Protein AF-A0A7C9AA78-F1 (afdb_monomer)

Solvent-accessible surface area (backbone atoms only — not comparable to full-atom values): 7799 Å² total; per-residue (Å²): 96,78,77,13,56,77,44,72,87,25,49,45,47,96,84,75,47,65,42,32,87,85,71,48,69,97,39,75,69,48,66,64,47,48,60,61,51,52,54,50,40,51,53,52,55,74,64,62,64,50,73,32,40,46,33,33,41,50,47,46,51,76,42,61,86,43,58,70,62,45,72,72,54,86,68,66,51,39,79,60,88,49,67,67,60,38,51,52,46,51,52,50,29,54,53,53,50,50,49,55,60,48,59,72,66,48,83,45,70,70,53,54,49,53,50,51,54,50,50,54,49,50,52,54,55,52,51,56,53,56,55,62,72,74,106

pLDDT: mean 85.35, std 11.28, range [45.0, 95.94]

InterPro domains:
  IPR035500 Nuclear hormone receptor-like domain superfamily [SSF48508] (4-114)
  IPR040229 Uncharacterized membrane protein At3g27390-like [PTHR31133] (3-124)

Foldseek 3Di:
DQVCLVVPQFRQDPVRDTHHPVNDDPDPLCVVCVVVVSVLSVLCNVLVQDPLCVVVLVLCLVQPPPVVVSVVDDPNHDQDPDPVSNVSSVVSSVSSNVSVVVSVPPCPPVNVVVVVVVVVVVVVVVVVVVVVVVD

Secondary structure (DSSP, 8-state):
-TGGGGSTTSEE-TTSPEE-TTTS---HHHHHHHHHHHHHHHHHHHHT--HHHHHHHHHHHHHTT-HHHHHH--S-----SSHHHHHHHHHHHHHHHHHHHHHTTS--HHHHHHHHHHHHHHHHHHHHHHHHH--

Radius of gyration: 22.56 Å; Cα contacts (8 Å, |Δi|>4): 87; chains: 1; bounding box: 60×37×64 Å

Sequence (135 aa):
LAASIKAGDGILLLDDVVITHDNRPQDRLIDWFFQPVMVLKEQIRILQLGEGEMHYLEKIVLFGSNSQRMEAWENGSVIPGDPVRAAQIQGISRRLTGMVRSMSKLPTYRRKYRHLVKALLSEKEGSIKFESVRS

Nearest PDB structures (foldseek):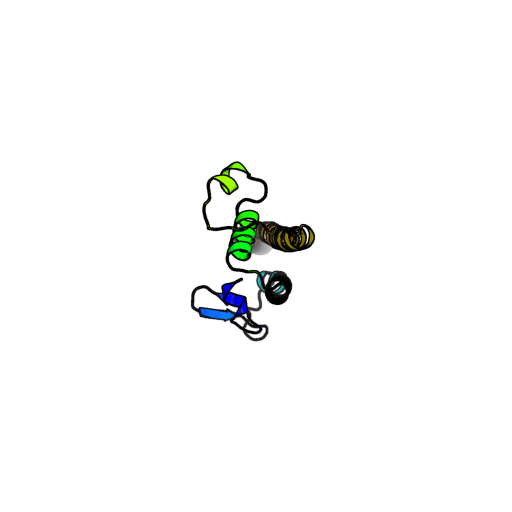
  5dxp-assembly1_A  TM=7.315E-01  e=1.009E+00  Homo sapiens
  5dke-assembly1_B  TM=5.467E-01  e=3.119E-01  Homo sapiens

Organism: Opuntia streptacantha (NCBI:txid393608)

Structure (mmCIF, N/CA/C/O backbone):
data_AF-A0A7C9AA78-F1
#
_entry.id   AF-A0A7C9AA78-F1
#
loop_
_atom_site.group_PDB
_atom_site.id
_atom_site.type_symbol
_atom_site.label_atom_id
_atom_site.label_alt_id
_atom_site.label_comp_id
_atom_site.label_asym_id
_atom_site.label_entity_id
_atom_site.label_seq_id
_atom_site.pdbx_PDB_ins_code
_atom_site.Cartn_x
_atom_site.Cartn_y
_atom_site.Cartn_z
_atom_site.occupancy
_atom_site.B_iso_or_equiv
_atom_site.auth_seq_id
_atom_site.auth_comp_id
_atom_site.auth_asym_id
_atom_site.auth_atom_id
_atom_site.pdbx_PDB_model_num
ATOM 1 N N . LEU A 1 1 ? -2.786 -5.588 -4.540 1.00 74.50 1 LEU A N 1
ATOM 2 C CA . LEU A 1 1 ? -2.281 -6.086 -3.236 1.00 74.50 1 LEU A CA 1
ATOM 3 C C . LEU A 1 1 ? -3.371 -6.769 -2.418 1.00 74.50 1 LEU A C 1
ATOM 5 O O . LEU A 1 1 ? -3.226 -7.958 -2.189 1.00 74.50 1 LEU A O 1
ATOM 9 N N . ALA A 1 2 ? -4.460 -6.090 -2.034 1.00 80.25 2 ALA A N 1
ATOM 10 C CA . ALA A 1 2 ? -5.555 -6.733 -1.290 1.00 80.25 2 ALA A CA 1
ATOM 11 C C . ALA A 1 2 ? -6.181 -7.918 -2.047 1.00 80.25 2 ALA A C 1
ATOM 13 O O . ALA A 1 2 ? -6.256 -9.018 -1.513 1.00 80.25 2 ALA A O 1
ATOM 14 N N . ALA A 1 3 ? -6.516 -7.735 -3.330 1.00 83.00 3 ALA A N 1
ATOM 15 C CA . ALA A 1 3 ? -6.993 -8.827 -4.186 1.00 83.00 3 ALA A CA 1
ATOM 16 C C . ALA A 1 3 ? -5.975 -9.982 -4.289 1.00 83.00 3 ALA A C 1
ATOM 18 O O . ALA A 1 3 ? -6.339 -11.155 -4.279 1.00 83.00 3 ALA A O 1
ATOM 19 N N . SER A 1 4 ? -4.680 -9.651 -4.284 1.00 85.38 4 SER A N 1
ATOM 20 C CA . SER A 1 4 ? -3.575 -10.608 -4.359 1.00 85.38 4 SER A CA 1
ATOM 21 C C . SER A 1 4 ? -3.437 -11.486 -3.107 1.00 85.38 4 SER A C 1
ATOM 23 O O . SER A 1 4 ? -2.757 -12.504 -3.177 1.00 85.38 4 SER A O 1
ATOM 25 N N . ILE A 1 5 ? -4.073 -11.145 -1.976 1.00 86.25 5 ILE A N 1
ATOM 26 C CA . ILE A 1 5 ? -4.085 -11.984 -0.761 1.00 86.25 5 ILE A CA 1
ATOM 27 C C . ILE A 1 5 ? -4.722 -13.348 -1.051 1.00 86.25 5 ILE A C 1
ATOM 29 O O . ILE A 1 5 ? -4.257 -14.360 -0.536 1.00 86.25 5 ILE A O 1
ATOM 33 N N . LYS A 1 6 ? -5.733 -13.386 -1.928 1.00 83.75 6 LYS A N 1
ATOM 34 C CA . LYS A 1 6 ? -6.413 -14.623 -2.340 1.00 83.75 6 LYS A CA 1
ATOM 35 C C . LYS A 1 6 ? -5.582 -15.471 -3.312 1.00 83.75 6 LYS A C 1
ATOM 37 O O . LYS A 1 6 ? -5.839 -16.659 -3.443 1.00 83.75 6 LYS A O 1
ATOM 42 N N . 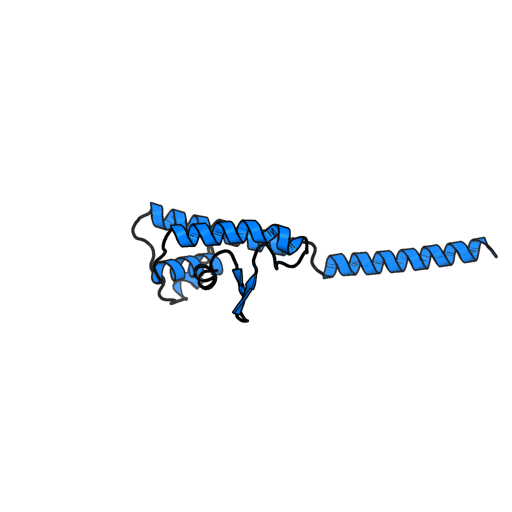ALA A 1 7 ? -4.568 -14.888 -3.951 1.00 82.62 7 ALA A N 1
ATOM 43 C CA . ALA A 1 7 ? -3.730 -15.538 -4.961 1.00 82.62 7 ALA A CA 1
ATOM 44 C C . ALA A 1 7 ? -2.537 -16.320 -4.365 1.00 82.62 7 ALA A C 1
ATOM 46 O O . ALA A 1 7 ? -1.469 -16.375 -4.969 1.00 82.62 7 ALA A O 1
ATOM 47 N N . GLY A 1 8 ? -2.679 -16.869 -3.153 1.00 84.38 8 GLY A N 1
ATOM 48 C CA . GLY A 1 8 ? -1.700 -17.793 -2.563 1.00 84.38 8 GLY A CA 1
ATOM 49 C C . GLY A 1 8 ? -0.305 -17.196 -2.373 1.00 84.38 8 GLY A C 1
ATOM 50 O O . GLY A 1 8 ? -0.135 -16.247 -1.611 1.00 84.38 8 GLY A O 1
ATOM 51 N N . ASP A 1 9 ? 0.688 -17.731 -3.072 1.00 86.56 9 ASP A N 1
ATOM 52 C CA . ASP A 1 9 ? 2.108 -17.359 -3.031 1.00 86.56 9 ASP A CA 1
ATOM 53 C C . ASP A 1 9 ? 2.523 -16.363 -4.135 1.00 86.56 9 ASP A C 1
ATOM 55 O O . ASP A 1 9 ? 3.707 -16.072 -4.294 1.00 86.56 9 ASP A O 1
ATOM 59 N N . GLY A 1 10 ? 1.559 -15.788 -4.864 1.00 90.94 10 GLY A N 1
ATOM 60 C CA . GLY A 1 10 ? 1.830 -14.865 -5.969 1.00 90.94 10 GLY A CA 1
ATOM 61 C C . GLY A 1 10 ? 1.138 -13.502 -5.884 1.00 90.94 10 GLY A C 1
ATOM 62 O O . GLY A 1 10 ? 0.277 -13.235 -5.042 1.00 90.94 10 GLY A O 1
ATOM 63 N N . ILE A 1 11 ? 1.513 -12.595 -6.778 1.00 90.94 11 ILE A N 1
ATOM 64 C CA . ILE A 1 11 ? 0.910 -11.270 -6.924 1.00 90.94 11 ILE A CA 1
ATOM 65 C C . ILE A 1 11 ? -0.081 -11.313 -8.088 1.00 90.94 11 ILE A C 1
ATOM 67 O O . ILE A 1 11 ? 0.320 -11.478 -9.234 1.00 90.94 11 ILE A O 1
ATOM 71 N N . LEU A 1 12 ? -1.369 -11.128 -7.790 1.00 92.00 12 LEU A N 1
ATOM 72 C CA . LEU A 1 12 ? -2.419 -10.965 -8.801 1.00 92.00 12 LEU A CA 1
ATOM 73 C C . LEU A 1 12 ? -2.301 -9.602 -9.499 1.00 92.00 12 LEU A C 1
ATOM 75 O O . LEU A 1 12 ? -2.294 -8.570 -8.813 1.00 92.00 12 LEU A O 1
ATOM 79 N N . LEU A 1 13 ? -2.225 -9.619 -10.829 1.00 87.81 13 LEU A N 1
ATOM 80 C CA . LEU A 1 13 ? -2.312 -8.459 -11.717 1.00 87.81 13 LEU A CA 1
ATOM 81 C C . LEU A 1 13 ? -3.757 -8.198 -12.175 1.00 87.81 13 LEU A C 1
ATOM 83 O O . LEU A 1 13 ? -4.657 -8.974 -11.881 1.00 87.81 13 LEU A O 1
ATOM 87 N N . LEU A 1 14 ? -3.970 -7.086 -12.886 1.00 82.94 14 LEU A N 1
ATOM 88 C CA . LEU A 1 14 ? -5.286 -6.666 -13.390 1.00 82.94 14 LEU A CA 1
ATOM 89 C C . LEU A 1 14 ? -5.914 -7.662 -14.378 1.00 82.94 14 LEU A C 1
ATOM 91 O O . LEU A 1 14 ? -7.129 -7.806 -14.373 1.00 82.94 14 LEU A O 1
ATOM 95 N N . ASP A 1 15 ? -5.102 -8.368 -15.166 1.00 85.12 15 ASP A N 1
ATOM 96 C CA . ASP A 1 15 ? -5.567 -9.312 -16.195 1.00 85.12 15 ASP A CA 1
A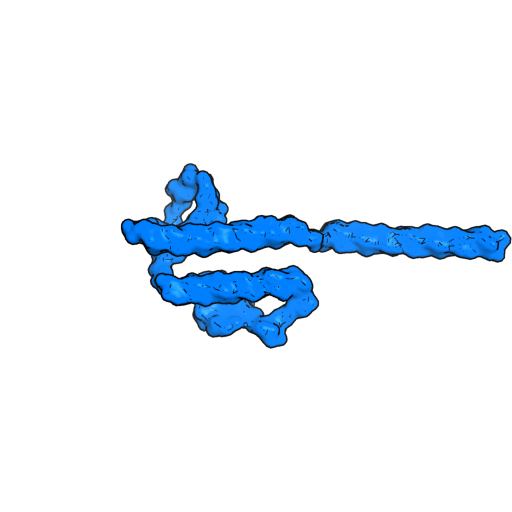TOM 97 C C . ASP A 1 15 ? -5.707 -10.753 -15.659 1.00 85.12 15 ASP A C 1
ATOM 99 O O . ASP A 1 15 ? -5.478 -11.718 -16.38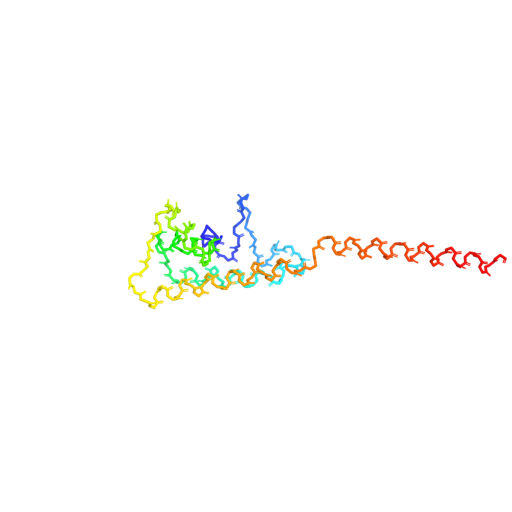4 1.00 85.12 15 ASP A O 1
ATOM 103 N N . ASP A 1 16 ? -5.960 -10.910 -14.355 1.00 86.00 16 ASP A N 1
ATOM 104 C CA . ASP A 1 16 ? -6.013 -12.192 -13.627 1.00 86.00 16 ASP A CA 1
ATOM 105 C C . ASP A 1 16 ? -4.735 -13.055 -13.693 1.00 86.00 16 ASP A C 1
ATOM 107 O O . ASP A 1 16 ? -4.692 -14.200 -13.237 1.00 86.00 16 ASP A O 1
ATOM 111 N N . VAL A 1 17 ? -3.637 -12.486 -14.192 1.00 88.75 17 VAL A N 1
ATOM 112 C CA . VAL A 1 17 ? -2.323 -13.132 -14.207 1.00 88.75 17 VAL A CA 1
ATOM 113 C C . VAL A 1 17 ? -1.716 -13.101 -12.806 1.00 88.75 17 VAL A C 1
ATOM 115 O O . VAL A 1 17 ? -1.579 -12.040 -12.191 1.00 88.75 17 VAL A O 1
ATOM 118 N N . VAL A 1 18 ? -1.297 -14.264 -12.308 1.00 91.44 18 VAL A N 1
ATOM 119 C CA . VAL A 1 18 ? -0.590 -14.392 -11.028 1.00 91.44 18 VAL A CA 1
ATOM 120 C C . VAL A 1 18 ? 0.909 -14.479 -11.277 1.00 91.44 18 VAL A C 1
ATOM 122 O O . VAL A 1 18 ? 1.379 -15.426 -11.903 1.00 91.44 18 VAL A O 1
ATOM 125 N N . ILE A 1 19 ? 1.667 -13.516 -10.750 1.00 90.75 19 ILE A N 1
ATOM 126 C CA . ILE A 1 19 ? 3.131 -13.572 -10.753 1.00 90.75 19 ILE A CA 1
ATOM 127 C C . ILE A 1 19 ? 3.622 -14.304 -9.503 1.00 90.75 19 ILE A C 1
ATOM 129 O O . ILE A 1 19 ? 3.412 -13.828 -8.389 1.00 90.75 19 ILE A O 1
ATOM 133 N N . THR A 1 20 ? 4.317 -15.418 -9.680 1.00 91.44 20 THR A N 1
ATOM 134 C CA . THR A 1 20 ? 4.969 -16.210 -8.631 1.00 91.44 20 THR A CA 1
ATOM 135 C C . THR A 1 20 ? 6.489 -16.062 -8.709 1.00 91.44 20 THR A C 1
ATOM 137 O O . THR A 1 20 ? 7.030 -15.395 -9.592 1.00 91.44 20 THR A O 1
ATOM 140 N N . HIS A 1 21 ? 7.209 -16.689 -7.777 1.00 88.94 21 HIS A N 1
ATOM 141 C CA . HIS A 1 21 ? 8.671 -16.746 -7.834 1.00 88.94 21 HIS A CA 1
ATOM 142 C C . HIS A 1 21 ? 9.198 -17.421 -9.109 1.00 88.94 21 HIS A C 1
ATOM 144 O O . HIS A 1 21 ? 10.253 -17.018 -9.596 1.00 88.94 21 HIS A O 1
ATOM 150 N N . ASP A 1 22 ? 8.452 -18.382 -9.655 1.00 88.69 22 ASP A N 1
ATOM 151 C CA . ASP A 1 22 ? 8.889 -19.202 -10.787 1.00 88.69 22 ASP A CA 1
ATOM 152 C C . ASP A 1 22 ? 8.619 -18.540 -12.140 1.00 88.69 22 ASP A C 1
ATOM 154 O O . ASP A 1 22 ? 9.392 -18.707 -13.080 1.00 88.69 22 ASP A O 1
ATOM 158 N N . ASN A 1 23 ? 7.528 -17.775 -12.250 1.00 89.69 23 ASN A N 1
ATOM 159 C CA . ASN A 1 23 ? 7.106 -17.171 -13.517 1.00 89.69 23 ASN A CA 1
ATOM 160 C C . ASN A 1 23 ? 7.468 -15.679 -13.649 1.00 89.69 23 ASN A C 1
ATOM 162 O O . ASN A 1 23 ? 7.173 -15.065 -14.679 1.00 89.69 23 ASN A O 1
ATOM 166 N N . ARG A 1 24 ? 8.087 -15.077 -12.622 1.00 88.50 24 ARG A N 1
ATOM 167 C CA . ARG A 1 24 ? 8.414 -13.648 -12.650 1.00 88.50 24 ARG A CA 1
ATOM 168 C C . ARG A 1 24 ? 9.409 -13.328 -13.771 1.00 88.50 24 ARG A C 1
ATOM 170 O O . ARG A 1 24 ? 10.381 -14.064 -13.956 1.00 88.50 24 ARG A O 1
ATOM 177 N N . PRO A 1 25 ? 9.240 -12.200 -14.483 1.00 86.44 25 PRO A N 1
ATOM 178 C CA . PRO A 1 25 ? 10.222 -11.799 -15.475 1.00 86.44 25 PRO A CA 1
ATOM 179 C C . PRO A 1 25 ? 11.569 -11.501 -14.809 1.00 86.44 25 PRO A C 1
ATOM 181 O O . PRO A 1 25 ? 11.632 -10.856 -13.760 1.00 86.44 25 PRO A O 1
ATOM 184 N N . GLN A 1 26 ? 12.646 -11.945 -15.451 1.00 83.31 26 GLN A N 1
ATOM 185 C CA . GLN A 1 26 ? 14.026 -11.770 -14.993 1.00 83.31 26 GLN A CA 1
ATOM 186 C C . GLN A 1 26 ? 14.522 -10.349 -15.309 1.00 83.31 26 GLN A C 1
ATOM 188 O O . GLN A 1 26 ? 15.419 -10.143 -16.125 1.00 83.31 26 GLN A O 1
ATOM 193 N N . ASP A 1 27 ? 13.893 -9.346 -14.695 1.00 84.06 27 ASP A N 1
ATOM 194 C CA . ASP A 1 27 ? 14.316 -7.949 -14.768 1.00 84.06 27 ASP A CA 1
ATOM 195 C C . ASP A 1 27 ? 14.717 -7.434 -13.383 1.00 84.06 27 ASP A C 1
ATOM 197 O O . ASP A 1 27 ? 14.044 -7.669 -12.379 1.00 84.06 27 ASP A O 1
ATOM 201 N N . ARG A 1 28 ? 15.798 -6.649 -13.344 1.00 80.19 28 ARG A N 1
ATOM 202 C CA . ARG A 1 28 ? 16.368 -6.090 -12.111 1.00 80.19 28 ARG A CA 1
ATOM 203 C C . ARG A 1 28 ? 15.366 -5.260 -11.302 1.00 80.19 28 ARG A C 1
ATOM 205 O O . ARG A 1 28 ? 15.480 -5.207 -10.080 1.00 80.19 28 ARG A O 1
ATOM 212 N N . LEU A 1 29 ? 14.431 -4.571 -11.959 1.00 80.88 29 LEU A N 1
ATOM 213 C CA . LEU A 1 29 ? 13.362 -3.834 -11.285 1.00 80.88 29 LEU A CA 1
ATOM 214 C C . LEU A 1 29 ? 12.442 -4.806 -10.549 1.00 80.88 29 LEU A C 1
ATOM 216 O O . LEU A 1 29 ? 12.163 -4.590 -9.372 1.00 80.88 29 LEU A O 1
ATOM 220 N N . ILE A 1 30 ? 12.003 -5.861 -11.236 1.00 84.50 30 ILE A N 1
ATOM 221 C CA . ILE A 1 30 ? 11.089 -6.862 -10.684 1.00 84.50 30 ILE A CA 1
ATOM 222 C C . ILE A 1 30 ? 11.759 -7.601 -9.535 1.00 84.50 30 ILE A C 1
ATOM 224 O O . ILE A 1 30 ? 11.204 -7.614 -8.443 1.00 84.50 30 ILE A O 1
ATOM 228 N N . ASP A 1 31 ? 12.981 -8.101 -9.716 1.00 84.75 31 ASP A N 1
ATOM 229 C CA . ASP A 1 31 ? 13.733 -8.753 -8.638 1.00 84.75 31 ASP A CA 1
ATOM 230 C C . ASP A 1 31 ? 13.892 -7.849 -7.406 1.00 84.75 31 ASP A C 1
ATOM 232 O O . ASP A 1 31 ? 13.829 -8.319 -6.269 1.00 84.75 31 ASP A O 1
ATOM 236 N N . TRP A 1 32 ? 14.055 -6.539 -7.619 1.00 84.69 32 TRP A N 1
ATOM 237 C CA . TRP A 1 32 ? 14.209 -5.574 -6.535 1.00 84.69 32 TRP A CA 1
ATOM 238 C C . TRP A 1 32 ? 12.919 -5.352 -5.728 1.00 84.69 32 TRP A C 1
ATOM 240 O O . TRP A 1 32 ? 12.992 -5.304 -4.499 1.00 84.69 32 TRP A O 1
ATOM 250 N N . PHE A 1 33 ? 11.747 -5.208 -6.365 1.00 87.62 33 PHE A N 1
ATOM 251 C CA . PHE A 1 33 ? 10.502 -4.926 -5.625 1.00 87.62 33 PHE A CA 1
ATOM 252 C C . PHE A 1 33 ? 9.691 -6.171 -5.259 1.00 87.62 33 PHE A C 1
ATOM 254 O O . PHE A 1 33 ? 8.872 -6.095 -4.343 1.00 87.62 33 PHE A O 1
ATOM 261 N N . PHE A 1 34 ? 9.893 -7.303 -5.937 1.00 90.12 34 PHE A N 1
ATOM 262 C CA . PHE A 1 34 ? 9.044 -8.484 -5.779 1.00 90.12 34 PHE A CA 1
ATOM 263 C C . PHE A 1 34 ? 9.038 -8.996 -4.336 1.00 90.12 34 PHE A C 1
ATOM 265 O O . PHE A 1 34 ? 7.978 -9.101 -3.720 1.00 90.12 34 PHE A O 1
ATOM 272 N N . GLN A 1 35 ? 10.221 -9.222 -3.756 1.00 90.56 35 GLN A N 1
ATOM 273 C CA . GLN A 1 35 ? 10.337 -9.724 -2.386 1.00 90.56 35 GLN A CA 1
ATOM 274 C C . GLN A 1 35 ? 9.731 -8.758 -1.345 1.00 90.56 35 GLN A C 1
ATOM 276 O O . GLN A 1 35 ? 8.920 -9.199 -0.528 1.00 90.56 35 GLN A O 1
ATOM 281 N N . PRO A 1 36 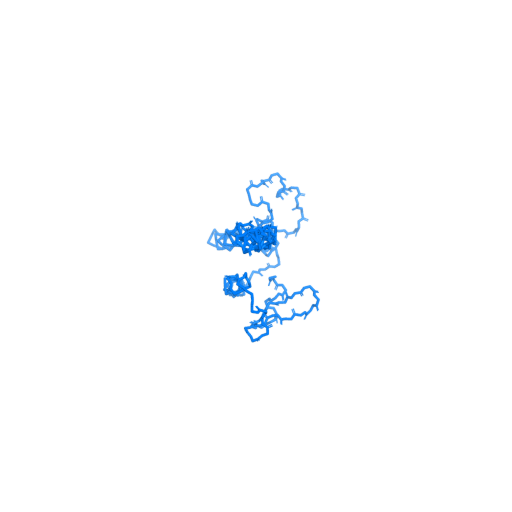? 10.028 -7.442 -1.366 1.00 91.94 36 PRO A N 1
ATOM 282 C CA . PRO A 1 36 ? 9.349 -6.475 -0.501 1.00 91.94 36 PRO A CA 1
ATOM 283 C C . PRO A 1 36 ? 7.817 -6.471 -0.618 1.00 91.94 36 PRO A C 1
ATOM 285 O O . PRO A 1 36 ? 7.123 -6.376 0.397 1.00 91.94 36 PRO A O 1
ATOM 288 N N . VAL A 1 37 ? 7.276 -6.586 -1.836 1.00 92.12 37 VAL A N 1
ATOM 289 C CA . VAL A 1 37 ? 5.823 -6.605 -2.069 1.00 92.12 37 VAL A CA 1
ATOM 290 C C . VAL A 1 37 ? 5.194 -7.893 -1.535 1.00 92.12 37 VAL A C 1
ATOM 292 O O . VAL A 1 37 ? 4.135 -7.828 -0.908 1.00 92.12 37 VAL A O 1
ATOM 295 N N . MET A 1 38 ? 5.860 -9.038 -1.697 1.00 92.25 38 MET A N 1
ATOM 296 C CA . MET A 1 38 ? 5.434 -10.315 -1.113 1.00 92.25 38 MET A CA 1
ATOM 297 C C . MET A 1 38 ? 5.389 -10.265 0.418 1.00 92.25 38 MET A C 1
ATOM 299 O O . MET A 1 38 ? 4.394 -10.666 1.022 1.00 92.25 38 MET A O 1
ATOM 303 N N . VAL A 1 39 ? 6.411 -9.686 1.055 1.00 93.19 39 VAL A N 1
ATOM 304 C CA . VAL A 1 39 ? 6.436 -9.496 2.516 1.00 93.19 39 VAL A CA 1
ATOM 305 C C . VAL A 1 39 ? 5.297 -8.585 2.984 1.00 93.19 39 VAL A C 1
ATOM 307 O O . VAL A 1 39 ? 4.653 -8.878 3.991 1.00 93.19 39 VAL A O 1
ATOM 310 N N . LEU A 1 40 ? 5.011 -7.491 2.267 1.00 93.50 40 LEU A N 1
ATOM 311 C CA . LEU A 1 40 ? 3.876 -6.627 2.606 1.00 93.50 40 LEU A CA 1
ATOM 312 C C . LEU A 1 40 ? 2.537 -7.339 2.458 1.00 93.50 40 LEU A C 1
ATOM 314 O O . LEU A 1 40 ? 1.677 -7.191 3.324 1.00 93.50 40 LEU A O 1
ATOM 318 N N . LYS A 1 41 ? 2.352 -8.089 1.368 1.00 93.25 41 LYS A N 1
ATOM 319 C CA . LYS A 1 41 ? 1.148 -8.893 1.151 1.00 93.25 41 LYS A CA 1
ATOM 320 C C . LYS A 1 41 ? 0.917 -9.822 2.343 1.00 93.25 41 LYS A C 1
ATOM 322 O O . LYS A 1 41 ? -0.191 -9.859 2.871 1.00 93.25 41 LYS A O 1
ATOM 327 N N . GLU A 1 42 ? 1.962 -10.510 2.789 1.00 93.69 42 GLU A N 1
ATOM 328 C CA . GLU A 1 42 ? 1.877 -11.440 3.912 1.00 93.69 42 GLU A CA 1
ATOM 329 C C . GLU A 1 42 ? 1.554 -10.737 5.236 1.00 93.69 42 GLU A C 1
ATOM 331 O O . GLU A 1 42 ? 0.719 -11.198 6.007 1.00 93.69 42 GLU A O 1
ATOM 336 N N . GLN A 1 43 ? 2.128 -9.560 5.479 1.00 93.25 43 GLN A N 1
ATOM 337 C CA . GLN A 1 43 ? 1.796 -8.765 6.663 1.00 93.25 43 GLN A CA 1
ATOM 338 C C . GLN A 1 43 ? 0.342 -8.294 6.666 1.00 93.25 43 GLN A C 1
ATOM 340 O O . GLN A 1 43 ? -0.308 -8.346 7.707 1.00 93.25 43 GLN A O 1
ATOM 345 N N . ILE A 1 44 ? -0.181 -7.858 5.516 1.00 93.00 44 ILE A N 1
ATOM 346 C CA . ILE A 1 44 ? -1.595 -7.481 5.392 1.00 93.00 44 ILE A CA 1
ATOM 347 C C . ILE A 1 44 ? -2.487 -8.709 5.628 1.00 93.00 44 ILE A C 1
ATOM 349 O O . ILE A 1 44 ? -3.492 -8.602 6.327 1.00 93.00 44 ILE A O 1
ATOM 353 N N . ARG A 1 45 ? -2.097 -9.883 5.107 1.00 92.88 45 ARG A N 1
ATOM 354 C CA . ARG A 1 45 ? -2.809 -11.150 5.331 1.00 92.88 45 ARG A CA 1
ATOM 355 C C . ARG A 1 45 ? -2.868 -11.516 6.816 1.00 92.88 45 ARG A C 1
ATOM 357 O O . ARG A 1 45 ? -3.941 -11.852 7.307 1.00 92.88 45 ARG A O 1
ATOM 364 N N . ILE A 1 46 ? -1.741 -11.438 7.525 1.00 94.00 46 ILE A N 1
ATOM 365 C CA . ILE A 1 46 ? -1.650 -11.770 8.957 1.00 94.00 46 ILE A CA 1
ATOM 366 C C . ILE A 1 46 ? -2.473 -10.800 9.812 1.00 94.00 46 ILE A C 1
ATOM 368 O O . ILE A 1 46 ? -3.102 -11.228 10.774 1.00 94.00 46 ILE A O 1
ATOM 372 N N . LEU A 1 47 ? -2.500 -9.511 9.461 1.00 92.81 47 LEU A N 1
ATOM 373 C CA . LEU A 1 47 ? -3.263 -8.507 10.209 1.00 92.81 47 LEU A CA 1
ATOM 374 C C . LEU A 1 47 ? -4.781 -8.641 10.057 1.00 92.81 47 LEU A C 1
ATOM 376 O O . LEU A 1 47 ? -5.499 -8.044 10.854 1.00 92.81 47 LEU A O 1
ATOM 380 N N . GLN A 1 48 ? -5.258 -9.399 9.060 1.00 93.06 48 GLN A N 1
ATOM 381 C CA . GLN A 1 48 ? -6.685 -9.647 8.820 1.00 93.06 48 GLN A CA 1
ATOM 382 C C . GLN A 1 48 ? -7.512 -8.353 8.879 1.00 93.06 48 GLN A C 1
ATOM 384 O O . GLN A 1 48 ? -8.457 -8.223 9.659 1.00 93.06 48 GLN A O 1
ATOM 389 N N . LEU A 1 49 ? -7.100 -7.364 8.081 1.00 92.38 49 LEU A N 1
ATOM 390 C CA . LEU A 1 49 ? -7.769 -6.067 8.035 1.00 92.38 49 LEU A CA 1
ATOM 391 C C . LEU A 1 49 ? -9.217 -6.235 7.566 1.00 92.38 49 LEU A C 1
ATOM 393 O O . LEU A 1 49 ? -9.471 -6.884 6.548 1.00 92.38 49 LEU A O 1
ATOM 397 N N . GLY A 1 50 ? -10.152 -5.627 8.294 1.00 92.06 50 GLY A N 1
ATOM 398 C CA . GLY A 1 50 ? -11.539 -5.521 7.846 1.00 92.06 50 GLY A CA 1
ATOM 399 C C . GLY A 1 50 ? -11.662 -4.619 6.614 1.00 92.06 50 GLY A C 1
ATOM 400 O O . GLY A 1 50 ? -10.747 -3.863 6.292 1.00 92.06 50 GLY A O 1
ATOM 401 N N . GLU A 1 51 ? -12.810 -4.647 5.937 1.00 92.25 51 GLU A N 1
ATOM 402 C CA . GLU A 1 51 ? -13.036 -3.856 4.717 1.00 92.25 51 GLU A CA 1
ATOM 403 C C . GLU A 1 51 ? -12.819 -2.348 4.948 1.00 92.25 51 GLU A C 1
ATOM 405 O O . GLU A 1 51 ? -12.039 -1.712 4.240 1.00 92.25 51 GLU A O 1
ATOM 410 N N . GLY A 1 52 ? -13.392 -1.794 6.021 1.00 94.19 52 GLY A N 1
ATOM 411 C CA . GLY A 1 52 ? -13.192 -0.389 6.389 1.00 94.19 52 GLY A CA 1
ATOM 412 C C . GLY A 1 52 ? -11.738 -0.042 6.734 1.00 94.19 52 GLY A C 1
ATOM 413 O O . GLY A 1 52 ? -11.268 1.053 6.428 1.00 94.19 52 GLY A O 1
ATOM 414 N N . GLU A 1 53 ? -10.987 -0.975 7.319 1.00 94.88 53 GLU A N 1
ATOM 415 C CA . GLU A 1 53 ? -9.565 -0.779 7.627 1.00 94.88 53 GLU A CA 1
ATOM 416 C C . GLU A 1 53 ? -8.691 -0.868 6.375 1.00 94.88 53 GLU A C 1
ATOM 418 O O . GLU A 1 53 ? -7.681 -0.171 6.263 1.00 94.88 53 GLU A O 1
ATOM 423 N N . MET A 1 54 ? -9.091 -1.699 5.412 1.00 94.12 54 MET A N 1
ATOM 424 C CA . MET A 1 54 ? -8.459 -1.769 4.102 1.00 94.12 54 MET A CA 1
ATOM 425 C C . MET A 1 54 ? -8.674 -0.460 3.330 1.00 94.12 54 MET A C 1
ATOM 427 O O . MET A 1 54 ? -7.715 0.087 2.783 1.00 94.12 54 MET A O 1
ATOM 431 N N . HIS A 1 55 ? -9.885 0.103 3.371 1.00 94.38 55 HIS A N 1
ATOM 432 C CA . HIS A 1 55 ? -10.169 1.439 2.839 1.00 94.38 55 HIS A CA 1
ATOM 433 C C . HIS A 1 55 ? -9.394 2.535 3.579 1.00 94.38 55 HIS A C 1
ATOM 435 O O . HIS A 1 55 ? -8.919 3.486 2.954 1.00 94.38 55 HIS A O 1
ATOM 441 N N . TYR A 1 56 ? -9.202 2.405 4.897 1.00 94.25 56 TYR A N 1
ATOM 442 C CA . TYR A 1 56 ? -8.337 3.312 5.653 1.00 94.25 56 TYR A CA 1
ATOM 443 C C . TYR A 1 56 ? -6.880 3.225 5.187 1.00 94.25 56 TYR A C 1
ATOM 445 O O . TYR A 1 56 ? -6.274 4.265 4.926 1.00 94.25 56 TYR A O 1
ATOM 453 N N . LEU A 1 57 ? -6.335 2.014 5.006 1.00 94.44 57 LEU A N 1
ATOM 454 C CA . LEU A 1 57 ? -4.996 1.797 4.451 1.00 94.44 57 LEU A CA 1
ATOM 455 C C . LEU A 1 57 ? -4.850 2.443 3.066 1.00 94.44 57 LEU A C 1
ATOM 457 O O . LEU A 1 57 ? -3.866 3.136 2.811 1.00 94.44 57 LEU A O 1
ATOM 461 N N . GLU A 1 58 ? -5.819 2.242 2.177 1.00 92.38 58 GLU A N 1
ATOM 462 C CA . GLU A 1 58 ? -5.820 2.832 0.837 1.00 92.38 58 GLU A CA 1
ATOM 463 C C . GLU A 1 58 ? -5.808 4.365 0.893 1.00 92.38 58 GLU A C 1
ATOM 465 O O . GLU A 1 58 ? -4.979 5.014 0.252 1.00 92.38 58 GLU A O 1
ATOM 470 N N . LYS A 1 59 ? -6.660 4.940 1.744 1.00 92.94 59 LYS A N 1
ATOM 471 C CA . LYS A 1 59 ? -6.781 6.383 1.968 1.00 92.94 59 LYS A CA 1
ATOM 472 C C . LYS A 1 59 ? -5.473 7.015 2.430 1.00 92.94 59 LYS A C 1
ATOM 474 O O . LYS A 1 59 ? -5.028 8.003 1.841 1.00 92.94 59 LYS A O 1
ATOM 479 N N . ILE A 1 60 ? -4.807 6.424 3.424 1.00 93.69 60 ILE A N 1
ATOM 480 C CA . ILE A 1 60 ? -3.515 6.935 3.908 1.00 93.69 60 ILE A CA 1
ATOM 481 C C . ILE A 1 60 ? -2.371 6.699 2.914 1.00 93.69 60 ILE A C 1
ATOM 483 O O . ILE A 1 60 ? -1.415 7.467 2.903 1.00 93.69 60 ILE A O 1
ATOM 487 N N . VAL A 1 61 ? -2.427 5.649 2.089 1.00 93.19 61 VAL A N 1
ATOM 488 C CA . VAL A 1 61 ? -1.418 5.389 1.047 1.00 93.19 61 VAL A CA 1
ATOM 489 C C . VAL A 1 61 ? -1.536 6.410 -0.080 1.00 93.19 61 VAL A C 1
ATOM 491 O O . VAL A 1 61 ? -0.521 6.926 -0.546 1.00 93.19 61 VAL A O 1
ATOM 494 N N . LEU A 1 62 ? -2.762 6.707 -0.513 1.00 91.38 62 LEU A N 1
ATOM 495 C CA . LEU A 1 62 ? -3.017 7.584 -1.649 1.00 91.38 62 LEU A CA 1
ATOM 496 C C . LEU A 1 62 ? -2.733 9.052 -1.319 1.00 91.38 62 LEU A C 1
ATOM 498 O O . LEU A 1 62 ? -2.123 9.764 -2.118 1.00 91.38 62 LEU A O 1
ATOM 502 N N . PHE A 1 63 ? -3.163 9.508 -0.141 1.00 91.38 63 PHE A N 1
ATOM 503 C CA . PHE A 1 63 ? -3.101 10.924 0.221 1.00 91.38 63 PHE A CA 1
ATOM 504 C C . PHE A 1 63 ? -2.010 11.273 1.231 1.00 91.38 63 PHE A C 1
ATOM 506 O O . PHE A 1 63 ? -1.664 12.451 1.355 1.00 91.38 63 PHE A O 1
ATOM 513 N N . GLY A 1 64 ? -1.413 10.287 1.905 1.00 85.81 64 GLY A N 1
ATOM 514 C CA . GLY A 1 64 ? -0.318 10.505 2.845 1.00 85.81 64 GLY A CA 1
ATOM 515 C C . GLY A 1 64 ? -0.700 11.492 3.947 1.00 85.81 64 GLY A C 1
ATOM 516 O O . GLY A 1 64 ? -1.480 11.170 4.833 1.00 85.81 64 GLY A O 1
ATOM 517 N N . SER A 1 65 ? -0.124 12.695 3.893 1.00 83.31 65 SER A N 1
ATOM 518 C CA . SER A 1 65 ? -0.350 13.779 4.858 1.00 83.31 65 SER A CA 1
ATOM 519 C C . SER A 1 65 ? -1.338 14.853 4.381 1.00 83.31 65 SER A C 1
ATOM 521 O O . SER A 1 65 ? -1.469 15.884 5.035 1.00 83.31 65 SER A O 1
ATOM 523 N N . ASN A 1 66 ? -1.995 14.676 3.230 1.00 90.62 66 ASN A N 1
ATOM 524 C CA . ASN A 1 66 ? -2.973 15.637 2.721 1.00 90.62 66 ASN A CA 1
ATOM 525 C C . ASN A 1 66 ? -4.345 15.410 3.378 1.00 90.62 66 ASN A C 1
ATOM 527 O O . ASN A 1 66 ? -5.191 14.700 2.831 1.00 90.62 66 ASN A O 1
ATOM 531 N N . SER A 1 67 ? -4.549 16.020 4.548 1.00 85.56 67 SER A N 1
ATOM 532 C CA . SER A 1 67 ? -5.781 15.893 5.337 1.00 85.56 67 SER A CA 1
ATOM 533 C C . SER A 1 67 ? -7.023 16.340 4.571 1.00 85.56 67 SER A C 1
ATOM 535 O O . SER A 1 67 ? -8.011 15.619 4.571 1.00 85.56 67 SER A O 1
ATOM 537 N N . GLN A 1 68 ? -6.954 17.450 3.830 1.00 90.75 68 GLN A N 1
ATOM 538 C CA . GLN A 1 68 ? -8.094 17.966 3.066 1.00 90.75 68 GLN A CA 1
ATOM 539 C C . GLN A 1 68 ? -8.601 16.951 2.030 1.00 90.75 68 GLN A C 1
ATOM 541 O O . GLN A 1 68 ? -9.803 16.740 1.890 1.00 90.75 68 GLN A O 1
ATOM 546 N N . ARG A 1 69 ? -7.690 16.293 1.299 1.00 89.19 69 ARG A N 1
ATOM 547 C CA . ARG A 1 69 ? -8.069 15.267 0.313 1.00 89.19 69 ARG A CA 1
ATOM 548 C C . ARG A 1 69 ? -8.523 13.970 0.969 1.00 89.19 69 ARG A C 1
ATOM 550 O O . ARG A 1 69 ? -9.369 13.286 0.406 1.00 89.19 69 ARG A O 1
ATOM 557 N N . MET A 1 70 ? -7.984 13.641 2.142 1.00 88.56 70 MET A N 1
ATOM 558 C CA . MET A 1 70 ? -8.495 12.529 2.935 1.00 88.56 70 MET A CA 1
ATOM 559 C C . MET A 1 70 ? -9.930 12.811 3.388 1.00 88.56 70 MET A C 1
ATOM 561 O O . MET A 1 70 ? -10.803 11.992 3.145 1.00 88.56 70 MET A O 1
ATOM 565 N N . GLU A 1 71 ? -10.210 13.959 3.990 1.00 87.12 71 GLU A N 1
ATOM 566 C CA . GLU A 1 71 ? -11.560 14.317 4.446 1.00 87.12 71 GLU A CA 1
ATOM 567 C C . GLU A 1 71 ? -12.564 14.361 3.292 1.00 87.12 71 GLU A C 1
ATOM 569 O O . GLU A 1 71 ? -13.664 13.844 3.425 1.00 87.12 71 GLU A O 1
ATOM 574 N N . ALA A 1 72 ? -12.168 14.878 2.127 1.00 91.44 72 ALA A N 1
ATOM 575 C CA . ALA A 1 72 ? -13.042 14.927 0.958 1.00 91.44 72 ALA A CA 1
ATOM 576 C C . ALA A 1 72 ? -13.331 13.552 0.320 1.00 91.44 72 ALA A C 1
ATOM 578 O O . ALA A 1 72 ? -14.267 13.438 -0.473 1.00 91.44 72 ALA A O 1
ATOM 579 N N . TRP A 1 73 ? -12.523 12.520 0.595 1.00 92.50 73 TRP A N 1
ATOM 580 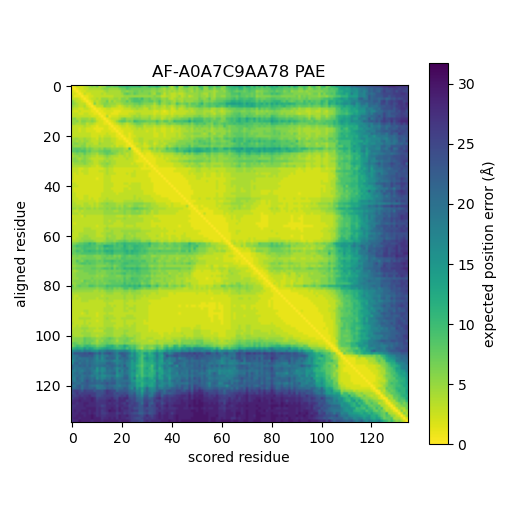C CA . TRP A 1 73 ? -12.699 11.202 -0.015 1.00 92.50 73 TRP A CA 1
ATOM 581 C C . TRP A 1 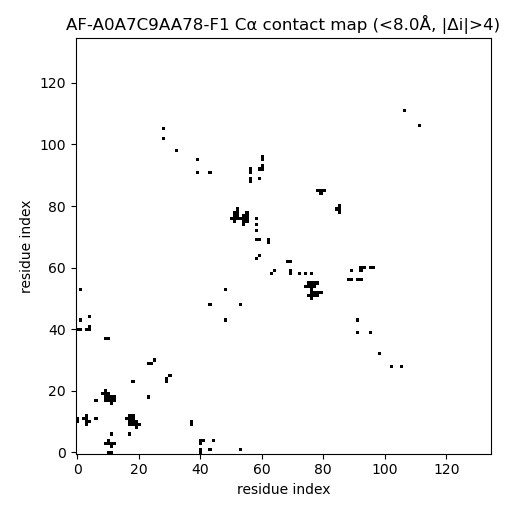73 ? -13.480 10.246 0.884 1.00 92.50 73 TRP A C 1
ATOM 583 O O . TRP A 1 73 ? -12.924 9.613 1.787 1.00 92.50 73 TRP A O 1
ATOM 593 N N . GLU A 1 74 ? -14.763 10.087 0.579 1.00 90.75 74 GLU A N 1
ATOM 594 C CA . GLU A 1 74 ? -15.650 9.128 1.238 1.00 90.75 74 GLU A CA 1
ATOM 595 C C . GLU A 1 74 ? -15.560 7.747 0.576 1.00 90.75 74 GLU A C 1
ATOM 597 O O . GLU A 1 74 ? -16.352 7.398 -0.296 1.00 90.75 74 GLU A O 1
ATOM 602 N N . ASN A 1 75 ? -14.564 6.953 0.977 1.00 92.31 75 ASN A N 1
ATOM 603 C CA . ASN A 1 75 ? -14.381 5.568 0.522 1.00 92.31 75 ASN A CA 1
ATOM 604 C C . ASN A 1 75 ? -14.858 4.521 1.545 1.00 92.31 75 ASN A C 1
ATOM 606 O O . ASN A 1 75 ? -14.494 3.356 1.440 1.00 92.31 75 ASN A O 1
ATOM 610 N N . GLY A 1 76 ? -15.611 4.924 2.573 1.00 92.31 76 GLY A N 1
ATOM 611 C CA . GLY A 1 76 ? -16.027 4.018 3.649 1.00 92.31 76 GLY A CA 1
ATOM 612 C C . GLY A 1 76 ? -14.882 3.579 4.572 1.00 92.31 76 GLY A C 1
ATOM 613 O O . GLY A 1 76 ? -14.969 2.524 5.200 1.00 92.31 76 GLY A O 1
ATOM 614 N N . SER A 1 77 ? -13.790 4.351 4.649 1.00 92.50 77 SER A N 1
ATOM 615 C CA . SER A 1 77 ? -12.689 4.084 5.579 1.00 92.50 77 SER A CA 1
ATOM 616 C C . SER A 1 77 ? -13.145 4.114 7.035 1.00 92.50 77 SER A C 1
ATOM 618 O O . SER A 1 77 ? -13.770 5.083 7.464 1.00 92.50 77 SER A O 1
ATOM 620 N N . VAL A 1 78 ? -12.715 3.127 7.816 1.00 93.12 78 VAL A N 1
ATOM 621 C CA . VAL A 1 78 ? -12.899 3.083 9.269 1.00 93.12 78 VAL A CA 1
ATOM 622 C C . VAL A 1 78 ? -11.531 3.173 9.931 1.00 93.12 78 VAL A C 1
ATOM 624 O O . VAL A 1 78 ? -10.656 2.340 9.694 1.00 93.12 78 VAL A O 1
ATOM 627 N N . ILE A 1 79 ? -11.341 4.202 10.755 1.00 89.75 79 ILE A N 1
ATOM 628 C CA . ILE A 1 79 ? -10.120 4.364 11.545 1.00 89.75 79 ILE A CA 1
ATOM 629 C C . ILE A 1 79 ? -10.193 3.383 12.724 1.00 89.75 79 ILE A C 1
ATOM 631 O O . ILE A 1 79 ? -11.181 3.419 13.463 1.00 89.75 79 ILE A O 1
ATOM 635 N N . PRO A 1 80 ? -9.183 2.518 12.935 1.00 91.94 80 PRO A N 1
ATOM 636 C CA . PRO A 1 80 ? -9.173 1.625 14.086 1.00 91.94 80 PRO A CA 1
ATOM 637 C C . PRO A 1 80 ? -9.189 2.421 15.395 1.00 91.94 80 PRO A C 1
ATOM 639 O O . PRO A 1 80 ? -8.402 3.351 15.562 1.00 91.94 80 PRO A O 1
ATOM 642 N N . GLY A 1 81 ? -10.053 2.032 16.336 1.00 89.56 81 GLY A N 1
ATOM 643 C CA . GLY A 1 81 ? -10.079 2.632 17.675 1.00 89.56 81 GLY A CA 1
ATOM 644 C C . GLY A 1 81 ? -8.873 2.245 18.540 1.00 89.56 81 GLY A C 1
ATOM 645 O O . GLY A 1 81 ? -8.496 2.993 19.437 1.00 89.56 81 GLY A O 1
ATOM 646 N N . ASP A 1 82 ? -8.245 1.098 18.257 1.00 94.31 82 ASP A N 1
ATOM 647 C CA . ASP A 1 82 ? -7.014 0.665 18.921 1.00 94.31 82 ASP A CA 1
ATOM 648 C C . ASP A 1 82 ? -5.785 1.384 18.322 1.00 94.31 82 ASP A C 1
ATOM 650 O O . ASP A 1 82 ? -5.498 1.220 17.126 1.00 94.31 82 ASP A O 1
ATOM 654 N N . PRO A 1 83 ? -5.013 2.143 19.128 1.00 93.88 83 PRO A N 1
ATOM 655 C CA . PRO A 1 83 ? -3.830 2.851 18.651 1.00 93.88 83 PRO A CA 1
ATOM 656 C C . PRO A 1 83 ? -2.739 1.914 18.118 1.00 93.88 83 PRO A C 1
ATOM 658 O O . PRO A 1 83 ? -2.019 2.294 17.190 1.00 93.88 83 PRO A O 1
ATOM 661 N N . VAL A 1 84 ? -2.612 0.693 18.653 1.00 95.31 84 VAL A N 1
ATOM 662 C CA . VAL A 1 84 ? -1.619 -0.278 18.168 1.00 95.31 84 VAL A CA 1
ATOM 663 C C . VAL A 1 84 ? -1.977 -0.718 16.752 1.00 95.31 84 VAL A C 1
ATOM 665 O O . VAL A 1 84 ? -1.135 -0.654 15.851 1.00 95.31 84 VAL A O 1
ATOM 668 N N . ARG A 1 85 ? -3.240 -1.083 16.525 1.00 94.88 85 ARG A N 1
ATOM 669 C CA . ARG A 1 85 ? -3.761 -1.452 15.205 1.00 94.88 85 ARG A CA 1
ATOM 670 C C . ARG A 1 85 ? -3.641 -0.318 14.188 1.00 94.88 85 ARG A C 1
ATOM 672 O O . ARG A 1 85 ? -3.142 -0.533 13.081 1.00 94.88 85 ARG A O 1
ATOM 679 N N . ALA A 1 86 ? -3.990 0.912 14.568 1.00 94.25 86 ALA A N 1
ATOM 680 C CA . ALA A 1 86 ? -3.800 2.081 13.708 1.00 94.25 86 ALA A CA 1
ATOM 681 C C . ALA A 1 86 ? -2.318 2.276 13.325 1.00 94.25 86 ALA A C 1
ATOM 683 O O . ALA A 1 86 ? -1.993 2.479 12.150 1.00 94.25 86 ALA A O 1
ATOM 684 N N . ALA A 1 87 ? -1.399 2.141 14.287 1.00 95.25 87 ALA A N 1
ATOM 685 C CA . ALA A 1 87 ? 0.036 2.254 14.039 1.00 95.25 87 ALA A CA 1
ATOM 686 C C . ALA A 1 87 ? 0.571 1.153 13.104 1.00 95.25 87 ALA A C 1
ATOM 688 O O . ALA A 1 87 ? 1.428 1.439 12.259 1.00 95.25 87 ALA A O 1
ATOM 689 N N . GLN A 1 88 ? 0.054 -0.079 13.202 1.00 95.94 88 GLN A N 1
ATOM 690 C CA . GLN A 1 88 ? 0.397 -1.185 12.299 1.00 95.94 88 GLN A CA 1
ATOM 691 C C . GLN A 1 88 ? -0.005 -0.877 10.849 1.00 95.94 88 GLN A C 1
ATOM 693 O O . GLN A 1 88 ? 0.828 -0.998 9.941 1.00 95.94 88 GLN A O 1
ATOM 698 N N . ILE A 1 89 ? -1.238 -0.403 10.629 1.00 95.31 89 ILE A N 1
ATOM 699 C CA . ILE A 1 89 ? -1.734 -0.018 9.298 1.00 95.31 89 ILE A CA 1
ATOM 700 C C . ILE A 1 89 ? -0.906 1.140 8.726 1.00 95.31 89 ILE A C 1
ATOM 702 O O . ILE A 1 89 ? -0.435 1.081 7.586 1.00 95.31 89 ILE A O 1
ATOM 706 N N . GLN A 1 90 ? -0.624 2.167 9.530 1.00 94.50 90 GLN A N 1
ATOM 707 C CA . GLN A 1 90 ? 0.248 3.260 9.097 1.00 94.50 90 GLN A CA 1
ATOM 708 C C . GLN A 1 90 ? 1.681 2.796 8.796 1.00 94.50 90 GLN A C 1
ATOM 710 O O . GLN A 1 90 ? 2.324 3.308 7.877 1.00 94.50 90 GLN A O 1
ATOM 715 N N . GLY A 1 91 ? 2.190 1.803 9.528 1.00 95.19 91 GLY A N 1
ATOM 716 C CA . GLY A 1 91 ? 3.479 1.171 9.257 1.00 95.19 91 GLY A CA 1
ATOM 717 C C . GLY A 1 91 ? 3.528 0.476 7.895 1.00 95.19 91 GLY A C 1
ATOM 718 O O . GLY A 1 91 ? 4.536 0.569 7.190 1.00 95.19 91 GLY A O 1
ATOM 719 N N . ILE A 1 92 ? 2.443 -0.185 7.481 1.00 95.12 92 ILE A N 1
ATOM 720 C CA . ILE A 1 92 ? 2.298 -0.716 6.115 1.00 95.12 92 ILE A CA 1
ATOM 721 C C . ILE A 1 92 ? 2.313 0.426 5.098 1.00 95.12 92 ILE A C 1
ATOM 723 O O . ILE A 1 92 ? 3.107 0.383 4.156 1.00 95.12 92 ILE A O 1
ATOM 727 N N . SER A 1 93 ? 1.511 1.472 5.316 1.00 94.88 93 SER A N 1
ATOM 728 C CA . SER A 1 93 ? 1.433 2.617 4.399 1.00 94.88 93 SER A CA 1
ATOM 729 C C . SER A 1 93 ? 2.791 3.284 4.161 1.00 94.88 93 SER A C 1
ATOM 731 O O . SER A 1 93 ? 3.185 3.516 3.013 1.00 94.88 93 SER A O 1
ATOM 733 N N . ARG A 1 94 ? 3.576 3.515 5.223 1.00 95.00 94 ARG A N 1
ATOM 734 C CA . ARG A 1 94 ? 4.927 4.089 5.105 1.00 95.00 94 ARG A CA 1
ATOM 735 C C . ARG A 1 94 ? 5.856 3.221 4.258 1.00 95.00 94 ARG A C 1
ATOM 737 O O . ARG A 1 94 ? 6.597 3.753 3.433 1.00 95.00 94 ARG A O 1
ATOM 744 N N . ARG A 1 95 ? 5.807 1.897 4.430 1.00 94.62 95 ARG A N 1
ATOM 745 C CA . ARG A 1 95 ? 6.627 0.952 3.653 1.00 94.62 95 ARG A CA 1
ATOM 746 C C . ARG A 1 95 ? 6.227 0.933 2.183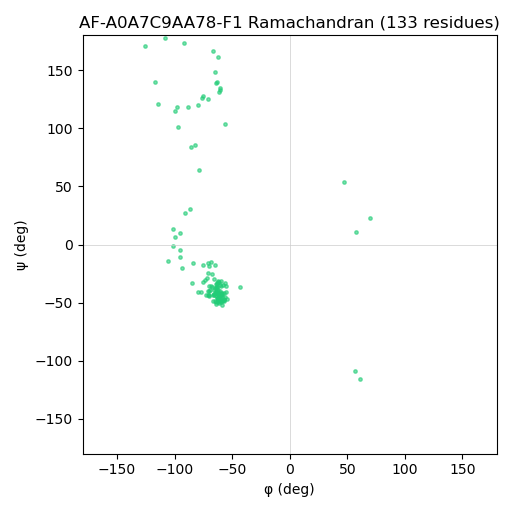 1.00 94.62 95 ARG A C 1
ATOM 748 O O . ARG A 1 95 ? 7.104 1.002 1.324 1.00 94.62 95 ARG A O 1
ATOM 755 N N . LEU A 1 96 ? 4.926 0.919 1.894 1.00 92.75 96 LEU A N 1
ATOM 756 C CA . LEU A 1 96 ? 4.418 0.977 0.525 1.00 92.75 96 LEU A CA 1
ATOM 757 C C . LEU A 1 96 ? 4.812 2.294 -0.159 1.00 92.75 96 LEU A C 1
ATOM 759 O O . LEU A 1 96 ? 5.371 2.289 -1.254 1.00 92.75 96 LEU A O 1
ATOM 763 N N . THR A 1 97 ? 4.632 3.417 0.535 1.00 91.94 97 THR A N 1
ATOM 764 C CA . THR A 1 97 ? 5.039 4.744 0.054 1.00 91.94 97 THR A CA 1
ATOM 765 C C . THR A 1 97 ? 6.547 4.812 -0.199 1.00 91.94 97 THR A C 1
ATOM 767 O O . THR A 1 97 ? 6.990 5.347 -1.216 1.00 91.94 97 THR A O 1
ATOM 770 N N . GLY A 1 98 ? 7.356 4.253 0.706 1.00 91.19 98 GLY A N 1
ATOM 771 C CA . GLY A 1 98 ? 8.808 4.163 0.555 1.00 91.19 98 GLY A CA 1
ATOM 772 C C . GLY A 1 98 ? 9.220 3.371 -0.687 1.00 91.19 98 GLY A C 1
ATOM 773 O O . GLY A 1 98 ? 10.078 3.827 -1.444 1.00 91.19 98 GLY A O 1
ATOM 774 N N . MET A 1 99 ? 8.559 2.240 -0.949 1.00 89.50 99 MET A N 1
ATOM 775 C CA . MET A 1 99 ? 8.779 1.452 -2.163 1.00 89.50 99 MET A CA 1
ATOM 776 C C . MET A 1 99 ? 8.440 2.232 -3.427 1.00 89.50 99 MET A C 1
ATOM 778 O O . MET A 1 99 ? 9.296 2.340 -4.302 1.00 89.50 99 MET A O 1
ATOM 782 N N . VAL A 1 100 ? 7.258 2.850 -3.503 1.00 87.56 100 VAL A N 1
ATOM 783 C CA . VAL A 1 100 ? 6.844 3.650 -4.671 1.00 87.56 100 VAL A CA 1
ATOM 784 C C . VAL A 1 100 ? 7.823 4.805 -4.927 1.00 87.56 100 VAL A C 1
ATOM 786 O O . VAL A 1 100 ? 8.240 5.039 -6.062 1.00 87.56 100 VAL A O 1
ATOM 789 N N . ARG A 1 101 ? 8.273 5.491 -3.868 1.00 87.19 101 ARG A N 1
ATOM 790 C CA . ARG A 1 101 ? 9.292 6.553 -3.960 1.00 87.19 101 ARG A CA 1
ATOM 791 C C . ARG A 1 101 ? 10.668 6.048 -4.391 1.00 87.19 101 ARG A C 1
ATOM 793 O O . ARG A 1 101 ? 11.439 6.812 -4.961 1.00 87.19 101 ARG A O 1
ATOM 800 N N . SER A 1 102 ? 11.017 4.808 -4.070 1.00 83.69 102 SER A N 1
ATOM 801 C CA . SER A 1 102 ? 12.266 4.201 -4.529 1.00 83.69 102 SER A CA 1
ATOM 802 C C . SER A 1 102 ? 12.152 3.758 -5.991 1.00 83.69 102 SER A C 1
ATOM 804 O O . SER A 1 102 ? 13.053 4.035 -6.780 1.00 83.69 102 SER A O 1
ATOM 806 N N . MET A 1 103 ? 11.008 3.188 -6.393 1.00 80.94 103 MET A N 1
ATOM 807 C CA . MET A 1 103 ? 10.719 2.835 -7.789 1.00 80.94 103 MET A CA 1
ATOM 808 C C . MET A 1 103 ? 10.822 4.040 -8.720 1.00 80.94 103 MET A C 1
ATOM 810 O O . MET A 1 103 ? 11.415 3.936 -9.791 1.00 80.94 103 MET A O 1
ATOM 814 N N . SER A 1 104 ? 10.316 5.203 -8.300 1.00 78.38 104 SER A N 1
ATOM 815 C CA . SER A 1 104 ? 10.373 6.424 -9.112 1.00 78.38 104 SER A CA 1
ATOM 816 C C . SER A 1 104 ? 11.796 6.947 -9.357 1.00 78.38 104 SER A C 1
ATOM 818 O O . SER A 1 104 ? 12.010 7.729 -10.284 1.00 78.38 104 SER A O 1
ATOM 820 N N . LYS A 1 105 ? 12.781 6.505 -8.562 1.00 77.12 105 LYS A N 1
ATOM 821 C CA . LYS A 1 105 ? 14.200 6.876 -8.692 1.00 77.12 105 LYS A CA 1
ATOM 822 C C . LYS A 1 105 ? 15.021 5.877 -9.503 1.00 77.12 105 LYS A C 1
ATOM 824 O O . LYS A 1 105 ? 16.173 6.174 -9.830 1.00 77.12 105 LYS A O 1
ATOM 829 N N . LEU A 1 106 ? 14.475 4.702 -9.817 1.00 69.19 106 LEU A N 1
ATOM 830 C CA . LEU A 1 106 ? 15.195 3.710 -10.609 1.00 69.19 106 LEU A CA 1
ATOM 831 C C . LEU A 1 106 ? 15.443 4.243 -12.027 1.00 69.19 106 LEU A C 1
ATOM 833 O O . LEU A 1 106 ? 14.655 5.054 -12.523 1.00 69.19 106 LEU A O 1
ATOM 837 N N . PRO A 1 107 ? 16.552 3.848 -12.690 1.00 61.81 107 PRO A N 1
ATOM 838 C CA . PRO A 1 107 ? 16.870 4.316 -14.031 1.00 61.81 107 PRO A CA 1
ATOM 839 C C . PRO A 1 107 ? 15.703 4.008 -14.964 1.00 61.81 107 PRO A C 1
ATOM 841 O O . PRO A 1 107 ? 15.500 2.866 -15.375 1.00 61.81 107 PRO A O 1
ATOM 844 N N . THR A 1 108 ? 14.926 5.036 -15.289 1.00 67.94 108 THR A N 1
ATOM 845 C CA . THR A 1 108 ? 13.806 4.887 -16.205 1.00 67.94 108 THR A CA 1
ATOM 846 C C . THR A 1 108 ? 14.326 4.462 -17.569 1.00 67.94 108 THR A C 1
ATOM 848 O O . THR A 1 108 ? 15.497 4.679 -17.916 1.00 67.94 108 THR A O 1
ATOM 851 N N . TYR A 1 109 ? 13.429 3.919 -18.385 1.00 63.28 109 TYR A N 1
ATOM 852 C CA . TYR A 1 109 ? 13.676 3.668 -19.800 1.00 63.28 109 TYR A CA 1
ATOM 853 C C . TYR A 1 109 ? 14.388 4.851 -20.484 1.00 63.28 109 TYR A C 1
ATOM 855 O O . TYR A 1 109 ? 15.335 4.651 -21.231 1.00 63.28 109 TYR A O 1
ATOM 863 N N . ARG A 1 110 ? 14.072 6.102 -20.113 1.00 63.31 110 ARG A N 1
ATOM 864 C CA . ARG A 1 110 ? 14.734 7.317 -20.624 1.00 63.31 110 ARG A CA 1
ATOM 865 C C . ARG A 1 110 ? 16.232 7.418 -20.296 1.00 63.31 110 ARG A C 1
ATOM 867 O O . ARG A 1 110 ? 16.983 8.028 -21.058 1.00 63.31 110 ARG A O 1
ATOM 874 N N . ARG A 1 111 ? 16.693 6.896 -19.153 1.00 69.75 111 ARG A N 1
ATOM 875 C CA . ARG A 1 111 ? 18.126 6.866 -18.802 1.00 69.75 111 ARG A CA 1
ATOM 876 C C . ARG A 1 111 ? 18.838 5.724 -19.524 1.00 69.75 111 ARG A C 1
ATOM 878 O O . ARG A 1 111 ? 19.917 5.967 -20.054 1.00 69.75 111 ARG A O 1
ATOM 885 N N . LYS A 1 112 ? 18.209 4.545 -19.617 1.00 69.69 112 LYS A N 1
ATOM 886 C CA . LYS A 1 112 ? 18.712 3.412 -20.416 1.00 69.69 112 LYS A CA 1
ATOM 887 C C . LYS A 1 112 ? 18.820 3.787 -21.904 1.00 69.69 112 LYS A C 1
ATOM 889 O O . LYS A 1 112 ? 19.891 3.659 -22.477 1.00 69.69 112 LYS A O 1
ATOM 894 N N . TYR A 1 113 ? 17.774 4.382 -22.480 1.00 73.62 113 TYR A N 1
ATOM 895 C CA . TYR A 1 113 ? 17.737 4.888 -23.857 1.00 73.62 113 TYR A CA 1
ATOM 896 C C . TYR A 1 113 ? 18.833 5.920 -24.130 1.00 73.62 113 TYR A C 1
ATOM 898 O O . TYR A 1 113 ? 19.585 5.7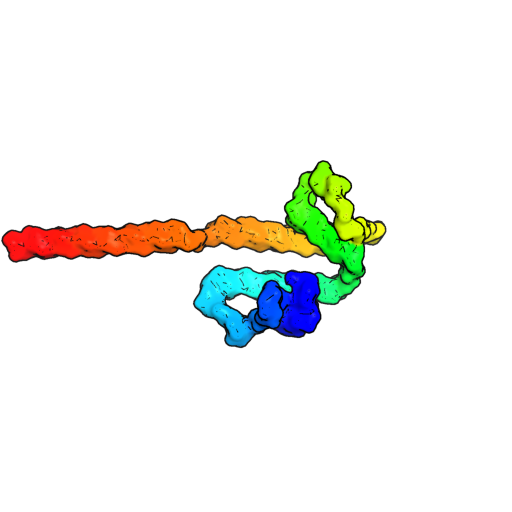80 -25.084 1.00 73.62 113 TYR A O 1
ATOM 906 N N . ARG A 1 114 ? 18.999 6.929 -23.260 1.00 81.31 114 ARG A N 1
ATOM 907 C CA . ARG A 1 114 ? 20.103 7.895 -23.407 1.00 81.31 114 ARG A CA 1
ATOM 908 C C . ARG A 1 114 ? 21.474 7.227 -23.366 1.00 81.31 114 ARG A C 1
ATOM 910 O O . ARG A 1 114 ? 22.378 7.695 -24.046 1.00 81.31 114 ARG A O 1
ATOM 917 N N . HIS A 1 115 ? 21.642 6.187 -22.554 1.00 82.19 115 HIS A N 1
ATOM 918 C CA . HIS A 1 115 ? 22.902 5.456 -22.482 1.00 82.19 115 HIS A CA 1
ATOM 919 C C . HIS A 1 115 ? 23.153 4.650 -23.761 1.00 82.19 115 HIS A C 1
ATOM 921 O O . HIS A 1 115 ? 24.245 4.739 -24.307 1.00 82.19 115 HIS A O 1
ATOM 927 N N . LEU A 1 116 ? 22.126 3.976 -24.290 1.00 84.94 116 LEU A N 1
ATOM 928 C CA . LEU A 1 116 ? 22.183 3.276 -25.577 1.00 84.94 116 LEU A CA 1
ATOM 929 C C . LEU A 1 116 ? 22.502 4.231 -26.733 1.00 84.94 116 LEU A C 1
ATOM 931 O O . LEU A 1 116 ? 23.436 3.982 -27.483 1.00 84.94 116 LEU A O 1
ATOM 935 N N . VAL A 1 117 ? 21.797 5.362 -26.839 1.00 87.44 117 VAL A N 1
ATOM 936 C CA . VAL A 1 117 ? 22.061 6.370 -27.881 1.00 87.44 117 VAL A CA 1
ATOM 937 C C . VAL A 1 117 ? 23.490 6.905 -27.780 1.00 87.44 117 VAL A C 1
ATOM 939 O O . VAL A 1 117 ? 24.168 7.025 -28.794 1.00 87.44 117 VAL A O 1
ATOM 942 N N . LYS A 1 118 ? 23.984 7.188 -26.567 1.00 89.00 118 LYS A N 1
ATOM 943 C CA . LYS A 1 118 ? 25.376 7.621 -26.370 1.00 89.00 118 LYS A CA 1
ATOM 944 C C . LYS A 1 118 ? 26.391 6.546 -26.760 1.00 89.00 118 LYS A C 1
ATOM 946 O O . LYS A 1 118 ? 27.399 6.888 -27.367 1.00 89.00 118 LYS A O 1
ATOM 951 N N . ALA A 1 119 ? 26.136 5.283 -26.421 1.00 89.69 119 ALA A N 1
ATOM 952 C CA . ALA A 1 119 ? 27.007 4.172 -26.794 1.00 89.69 119 ALA A CA 1
ATOM 953 C C . ALA A 1 119 ? 27.091 4.025 -28.322 1.00 89.69 119 ALA A C 1
ATOM 955 O O . ALA A 1 119 ? 28.190 3.995 -28.866 1.00 89.69 119 ALA A O 1
ATOM 956 N N . LEU A 1 120 ? 25.947 4.062 -29.014 1.00 88.44 120 LEU A N 1
ATOM 957 C CA . LEU A 1 120 ? 25.879 3.980 -30.478 1.00 88.44 120 LEU A CA 1
ATOM 958 C C . LEU A 1 120 ? 26.587 5.156 -31.172 1.00 88.44 120 LEU A C 1
ATOM 960 O O . LEU A 1 120 ? 27.283 4.965 -32.167 1.00 88.44 120 LEU A O 1
ATOM 964 N N . LEU A 1 121 ? 26.438 6.378 -30.649 1.00 89.00 121 LEU A N 1
ATOM 965 C CA . LEU A 1 121 ? 27.138 7.553 -31.181 1.00 89.00 121 LEU A CA 1
ATOM 966 C C . LEU A 1 121 ? 28.656 7.451 -30.985 1.00 89.00 121 LEU A C 1
ATOM 968 O O . LEU A 1 121 ? 29.408 7.728 -31.915 1.00 89.00 121 LEU A O 1
ATOM 972 N N . SER A 1 122 ? 29.108 6.995 -29.814 1.00 85.88 122 SER A N 1
ATOM 973 C CA . SER A 1 122 ? 30.537 6.801 -29.543 1.00 85.88 122 SER A CA 1
ATOM 974 C C . SER A 1 122 ? 31.164 5.729 -30.438 1.00 85.88 122 SER A C 1
ATOM 976 O O . SER A 1 122 ? 32.332 5.850 -30.801 1.00 85.88 122 SER A O 1
ATOM 978 N N . GLU A 1 123 ? 30.418 4.683 -30.792 1.00 81.62 123 GLU A N 1
ATOM 979 C CA . GLU A 1 123 ? 30.881 3.624 -31.694 1.00 81.62 123 GLU A CA 1
ATOM 980 C C . GLU A 1 123 ? 31.015 4.136 -33.139 1.00 81.62 123 GLU A C 1
ATOM 982 O O . GLU A 1 123 ? 32.017 3.878 -33.812 1.00 81.62 123 GLU A O 1
ATOM 987 N N . LYS A 1 124 ? 30.061 4.964 -33.585 1.00 74.62 124 LYS A N 1
ATOM 988 C CA . LYS A 1 124 ? 30.134 5.698 -34.859 1.00 74.62 124 LYS A CA 1
ATOM 989 C C . LYS A 1 124 ? 31.338 6.640 -34.920 1.00 74.62 124 LYS A C 1
ATOM 991 O O . LYS A 1 124 ? 32.075 6.618 -35.901 1.00 74.62 124 LYS A O 1
ATOM 996 N N . GLU A 1 125 ? 31.567 7.442 -33.883 1.00 72.69 125 GLU A N 1
ATOM 997 C CA . GLU A 1 125 ? 32.701 8.377 -33.821 1.00 72.69 125 GLU A CA 1
ATOM 998 C C . GLU A 1 125 ? 34.058 7.660 -33.739 1.00 72.69 125 GLU A C 1
ATOM 1000 O O . GLU A 1 125 ? 35.034 8.111 -34.344 1.00 72.69 125 GLU A O 1
ATOM 1005 N N . GLY A 1 126 ? 34.127 6.527 -33.032 1.00 64.50 126 GLY A N 1
ATOM 1006 C CA . GLY A 1 126 ? 35.311 5.666 -32.998 1.00 64.50 126 GLY A CA 1
ATOM 1007 C C . GLY A 1 126 ? 35.630 5.057 -34.366 1.00 64.50 126 GLY A C 1
ATOM 1008 O O . GLY A 1 126 ? 36.788 5.055 -34.779 1.00 64.50 126 GLY A O 1
ATOM 1009 N N . SER A 1 127 ? 34.603 4.620 -35.099 1.00 59.28 127 SER A N 1
ATOM 1010 C CA . SER A 1 127 ? 34.745 4.043 -36.444 1.00 59.28 127 SER A CA 1
ATOM 1011 C C . SER A 1 127 ? 35.253 5.069 -37.467 1.00 59.28 127 SER A C 1
ATOM 1013 O O . SER A 1 127 ? 36.193 4.783 -38.204 1.00 59.28 127 SER A O 1
ATOM 1015 N N . ILE A 1 128 ? 34.725 6.300 -37.437 1.00 59.56 128 ILE A N 1
ATOM 1016 C CA . ILE A 1 128 ? 35.152 7.399 -38.327 1.00 59.56 128 ILE A CA 1
ATOM 1017 C C . ILE A 1 128 ? 36.625 7.781 -38.090 1.00 59.56 128 ILE A C 1
ATOM 1019 O O . ILE A 1 128 ? 37.367 8.061 -39.033 1.00 59.56 128 ILE A O 1
ATOM 1023 N N . LYS A 1 129 ? 37.086 7.763 -36.832 1.00 56.06 129 LYS A N 1
ATOM 1024 C CA . LYS A 1 129 ? 38.495 8.035 -36.501 1.00 56.06 129 LYS A CA 1
ATOM 1025 C C . LYS A 1 129 ? 39.439 6.921 -36.961 1.00 56.06 129 LYS A C 1
ATOM 1027 O O . LYS A 1 129 ? 40.551 7.224 -37.379 1.00 56.06 129 LYS A O 1
ATOM 1032 N N . PHE A 1 130 ? 39.016 5.658 -36.909 1.00 51.19 130 PHE A N 1
ATOM 1033 C CA . PHE A 1 130 ? 39.825 4.531 -37.389 1.00 51.19 130 PHE A CA 1
ATOM 1034 C C . PHE A 1 130 ? 40.000 4.529 -38.915 1.00 51.19 130 PHE A C 1
ATOM 1036 O O . PHE A 1 130 ? 41.078 4.180 -39.394 1.00 51.19 130 PHE A O 1
ATOM 1043 N N . GLU A 1 131 ? 38.984 4.943 -39.675 1.00 55.25 131 GLU A N 1
ATOM 1044 C CA . GLU A 1 131 ? 39.075 5.082 -41.137 1.00 55.25 131 GLU A CA 1
ATOM 1045 C C . GLU A 1 131 ? 39.967 6.260 -41.557 1.00 55.25 131 GLU A C 1
ATOM 1047 O O . GLU A 1 131 ? 40.798 6.109 -42.451 1.00 55.25 131 GLU A O 1
ATOM 1052 N N . SER A 1 132 ? 39.881 7.399 -40.860 1.00 51.91 132 SER A N 1
ATOM 1053 C CA . SER A 1 132 ? 40.723 8.573 -41.139 1.00 51.91 132 SER A CA 1
ATOM 1054 C C . SER A 1 132 ? 42.211 8.372 -40.821 1.00 51.91 132 SER A C 1
ATOM 1056 O O . SER A 1 132 ? 43.034 9.078 -41.389 1.00 51.91 132 SER A O 1
ATOM 1058 N N . VAL A 1 133 ? 42.570 7.463 -39.908 1.00 53.09 133 VAL A N 1
ATOM 1059 C CA . VAL A 1 133 ? 43.976 7.152 -39.564 1.00 53.09 133 VAL A CA 1
ATOM 1060 C C . VAL A 1 133 ? 44.590 6.125 -40.529 1.00 53.09 133 VAL A C 1
ATOM 1062 O O . VAL A 1 133 ? 45.806 5.963 -40.569 1.00 53.09 133 VAL A O 1
ATOM 1065 N N . ARG A 1 134 ? 43.762 5.419 -41.311 1.00 50.00 134 ARG A N 1
ATOM 1066 C CA . ARG A 1 134 ? 44.201 4.418 -42.298 1.00 50.00 134 ARG A CA 1
ATOM 1067 C C . ARG A 1 134 ? 44.331 4.959 -43.731 1.00 50.00 134 ARG A C 1
ATOM 1069 O O . ARG A 1 134 ? 44.750 4.185 -44.588 1.00 50.00 134 ARG A O 1
ATOM 1076 N N . SER A 1 135 ? 43.959 6.218 -43.985 1.00 45.00 135 SER A N 1
ATOM 1077 C CA . SER A 1 135 ? 44.088 6.887 -45.295 1.00 45.00 135 SER A CA 1
ATOM 1078 C C . SER A 1 135 ? 45.332 7.760 -45.375 1.00 45.00 135 SER A C 1
ATOM 1080 O O . SER A 1 135 ? 45.686 8.362 -44.338 1.00 45.00 135 SER A O 1
#

Mean predicted aligned error: 9.76 Å